Protein AF-A0A7J4Q3Z4-F1 (afdb_monomer)

Solvent-accessible surface area (backbone atoms only — not comparable to full-atom values): 6110 Å² total; per-residue (Å²): 133,54,74,72,62,73,64,57,64,64,85,83,51,63,31,55,46,67,60,40,50,52,50,55,50,52,52,53,51,53,52,52,52,50,51,52,52,48,54,51,47,27,75,73,62,77,40,53,76,60,44,51,52,51,50,49,55,50,49,53,54,49,52,53,52,51,50,50,51,54,46,12,27,43,36,33,58,70,56,84,51,70,66,62,46,50,54,36,70,69,40,77,64,55,30,56,47,55,47,66,68,48,82,45,74,77,75,117

Secondary structure (DSSP, 8-state):
--HHHHT---TT----HHHHHHHHHHHHHHHHHHHHHHHHHHHHHT-HHHHHHHHHHHHHHHHHHHHHHHHHHHHHTT---HHHHHHHHHSTTHHHHHHHTSPPTT--

Radius of gyration: 16.6 Å; Cα contacts (8 Å, |Δi|>4): 82; chains: 1; bounding box: 35×29×44 Å

pLDDT: mean 81.46, std 12.78, range [42.38, 93.88]

Foldseek 3Di:
DDPQVVPQDPLPQADWQVVLVVQVVVLVVVLVVVVVVLVVCCVVPVPVVVSVVVNVVVVVVSVVSNLSSLVNQVVQQVDDGPVVSVVLVPDPPRSVCSRNPDGGPPPD

Mean predicted aligned error: 7.18 Å

Sequence (108 aa):
MGIVEMMKFDDSVNLTRGPWWLWGIGIGIVNMVVTVILEIMKLAMDMDAVMDIVGLVFTVVFVWMALGVWVGRLRNRGYTEPVEFALRIILVPWGLVECGFLAGASEE

Structure (mmCIF, N/CA/C/O backbone):
data_AF-A0A7J4Q3Z4-F1
#
_entry.id   AF-A0A7J4Q3Z4-F1
#
loop_
_atom_site.group_PDB
_atom_site.id
_atom_site.type_symbol
_atom_site.label_atom_id
_atom_site.label_alt_id
_atom_site.label_comp_id
_atom_site.label_asym_id
_atom_site.label_entity_id
_atom_site.label_seq_id
_atom_site.pdbx_PDB_ins_code
_atom_site.Cartn_x
_atom_site.Cartn_y
_atom_site.Cartn_z
_atom_site.occupancy
_atom_site.B_iso_or_equiv
_atom_site.auth_seq_id
_atom_site.auth_comp_id
_atom_site.auth_asym_id
_atom_site.auth_atom_id
_atom_site.pdbx_PDB_model_num
ATOM 1 N N . MET A 1 1 ? 10.602 -18.450 14.373 1.00 42.91 1 MET A N 1
ATOM 2 C CA . MET A 1 1 ? 9.788 -17.330 13.871 1.00 42.91 1 MET A CA 1
ATOM 3 C C . MET A 1 1 ? 9.040 -17.791 12.644 1.00 42.91 1 MET A C 1
ATOM 5 O O . MET A 1 1 ? 9.675 -18.084 11.637 1.00 42.91 1 MET A O 1
ATOM 9 N N . GLY A 1 2 ? 7.725 -17.962 12.747 1.00 42.38 2 GLY A N 1
ATOM 10 C CA . GLY A 1 2 ? 6.912 -18.321 11.581 1.00 42.38 2 GLY A CA 1
ATOM 11 C C . GLY A 1 2 ? 6.808 -17.143 10.609 1.00 42.38 2 GLY A C 1
ATOM 12 O O . GLY A 1 2 ? 6.859 -15.994 11.042 1.00 42.38 2 GLY A O 1
ATOM 13 N N . ILE A 1 3 ? 6.582 -17.406 9.317 1.00 48.16 3 ILE A N 1
ATOM 14 C CA . ILE A 1 3 ? 6.211 -16.371 8.325 1.00 48.16 3 ILE A CA 1
ATOM 15 C C . ILE A 1 3 ? 5.071 -15.478 8.857 1.00 48.16 3 ILE A C 1
ATOM 17 O O . ILE A 1 3 ? 5.041 -14.277 8.622 1.00 48.16 3 ILE A O 1
ATOM 21 N N . VAL A 1 4 ? 4.182 -16.065 9.662 1.00 48.12 4 VAL A N 1
ATOM 22 C CA . VAL A 1 4 ? 3.049 -15.407 10.323 1.00 48.12 4 VAL A CA 1
ATOM 23 C C . VAL A 1 4 ? 3.481 -14.381 11.379 1.00 48.12 4 VAL A C 1
ATOM 25 O O . VAL A 1 4 ? 2.832 -13.352 11.515 1.00 48.12 4 VAL A O 1
ATOM 28 N N . GLU A 1 5 ? 4.581 -14.616 12.102 1.00 47.88 5 GLU A N 1
ATOM 29 C CA . GLU A 1 5 ? 5.129 -13.643 13.062 1.00 47.88 5 GLU A CA 1
ATOM 30 C C . GLU A 1 5 ? 5.862 -12.499 12.359 1.00 47.88 5 GLU A C 1
ATOM 32 O O . GLU A 1 5 ? 5.794 -11.370 12.826 1.00 47.88 5 GLU A O 1
ATOM 37 N N . MET A 1 6 ? 6.505 -12.763 11.216 1.00 46.16 6 MET A N 1
ATOM 38 C CA . MET A 1 6 ? 7.161 -11.723 10.408 1.00 46.16 6 MET A CA 1
ATOM 39 C C . MET A 1 6 ? 6.158 -10.815 9.678 1.00 46.16 6 MET A C 1
ATOM 41 O O . MET A 1 6 ? 6.493 -9.687 9.332 1.00 46.16 6 MET A O 1
ATOM 45 N N . MET A 1 7 ? 4.926 -11.291 9.460 1.00 48.12 7 MET A N 1
ATOM 46 C CA . MET A 1 7 ? 3.817 -10.507 8.897 1.00 48.12 7 MET A CA 1
ATOM 47 C C . MET A 1 7 ? 3.029 -9.716 9.945 1.00 48.12 7 MET A C 1
ATOM 49 O O . MET A 1 7 ? 2.088 -9.007 9.582 1.00 48.12 7 MET A O 1
ATOM 53 N N . LYS A 1 8 ? 3.382 -9.810 11.234 1.00 52.47 8 LYS A N 1
ATOM 54 C CA . LYS A 1 8 ? 2.872 -8.873 12.236 1.00 52.47 8 LYS A CA 1
ATOM 55 C C . LYS A 1 8 ? 3.552 -7.532 11.985 1.00 52.47 8 LYS A C 1
ATOM 57 O O . LYS A 1 8 ? 4.567 -7.207 12.591 1.00 52.47 8 LYS A O 1
ATOM 62 N N . PHE A 1 9 ? 3.023 -6.790 11.013 1.00 60.88 9 PHE A N 1
ATOM 63 C CA . PHE A 1 9 ? 3.291 -5.366 10.863 1.00 60.88 9 PHE A CA 1
ATOM 64 C C . PHE A 1 9 ? 3.211 -4.731 12.247 1.00 60.88 9 PHE A C 1
ATOM 66 O O . PHE A 1 9 ? 2.280 -5.060 12.984 1.00 60.88 9 PHE A O 1
ATOM 73 N N . ASP A 1 10 ? 4.180 -3.874 12.580 1.00 63.78 10 ASP A N 1
ATOM 74 C CA . ASP A 1 10 ? 4.320 -3.253 13.900 1.00 63.78 10 ASP A CA 1
ATOM 75 C C . ASP A 1 10 ? 2.946 -2.935 14.507 1.00 63.78 10 ASP A C 1
ATOM 77 O O . ASP A 1 10 ? 2.115 -2.272 13.878 1.00 63.78 10 ASP A O 1
ATOM 81 N N . ASP A 1 11 ? 2.680 -3.482 15.696 1.00 66.19 11 ASP A N 1
ATOM 82 C CA . ASP A 1 11 ? 1.398 -3.375 16.394 1.00 66.19 11 ASP A CA 1
ATOM 83 C C . ASP A 1 11 ? 1.020 -1.922 16.720 1.00 66.19 11 ASP A C 1
ATOM 85 O O . ASP A 1 11 ? -0.153 -1.627 16.955 1.00 66.19 11 ASP A O 1
ATOM 89 N N . SER A 1 12 ? 1.985 -1.000 16.633 1.00 66.88 12 SER A N 1
ATOM 90 C CA . SER A 1 12 ? 1.771 0.445 16.741 1.00 66.88 12 SER A CA 1
ATOM 91 C C . SER A 1 12 ? 1.014 1.062 15.552 1.00 66.88 12 SER A C 1
ATOM 93 O O . SER A 1 12 ? 0.430 2.141 15.684 1.00 66.88 12 SER A O 1
ATOM 95 N N . VAL A 1 13 ? 0.990 0.401 14.388 1.00 70.38 13 VAL A N 1
ATOM 96 C CA . VAL A 1 13 ? 0.396 0.961 13.167 1.00 70.38 13 VAL A CA 1
ATOM 97 C C . VAL A 1 13 ? -1.125 0.870 13.241 1.00 70.38 13 VAL A C 1
ATOM 99 O O . VAL A 1 13 ? -1.710 -0.210 13.119 1.00 70.38 13 VAL A O 1
ATOM 102 N N . ASN A 1 14 ? -1.760 2.026 13.420 1.00 81.31 14 ASN A N 1
ATOM 103 C CA . ASN A 1 14 ? -3.202 2.188 13.541 1.00 81.31 14 ASN A CA 1
ATOM 104 C C . ASN A 1 14 ? -3.628 3.474 12.804 1.00 81.31 14 ASN A C 1
ATOM 106 O O . ASN A 1 14 ? -3.192 4.569 13.157 1.00 81.31 14 ASN A O 1
ATOM 110 N N . LEU A 1 15 ? -4.437 3.343 11.747 1.00 85.56 15 LEU A N 1
ATOM 111 C CA . LEU A 1 15 ? -4.830 4.458 10.878 1.00 85.56 15 LEU A CA 1
ATOM 112 C C . LEU A 1 15 ? -6.340 4.708 10.936 1.00 85.56 15 LEU A C 1
ATOM 114 O O . LEU A 1 15 ? -7.138 3.810 10.667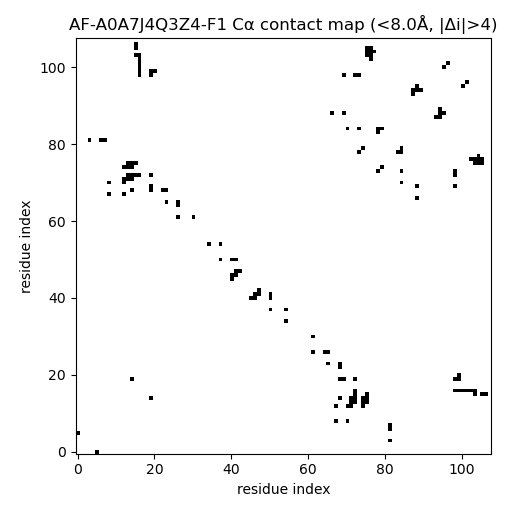 1.00 85.56 15 LEU A O 1
ATOM 118 N N . THR A 1 16 ? -6.732 5.952 11.210 1.00 87.88 16 THR A N 1
ATOM 119 C CA . THR A 1 16 ? -8.114 6.423 11.027 1.00 87.88 16 THR A CA 1
ATOM 120 C C . THR A 1 16 ? -8.419 6.641 9.541 1.00 87.88 16 THR A C 1
ATOM 122 O O . THR A 1 16 ? -7.525 6.584 8.685 1.00 87.88 16 THR A O 1
ATOM 125 N N . ARG A 1 17 ? -9.689 6.884 9.194 1.00 88.75 17 ARG A N 1
ATOM 126 C CA . ARG A 1 17 ? -10.132 6.953 7.790 1.00 88.75 17 ARG A CA 1
ATOM 127 C C . ARG A 1 17 ? -9.429 8.053 6.984 1.00 88.75 17 ARG A C 1
ATOM 129 O O . ARG A 1 17 ? -9.039 7.823 5.843 1.00 88.75 17 ARG A O 1
ATOM 136 N N . GLY A 1 18 ? -9.260 9.242 7.565 1.00 87.38 18 GLY A N 1
ATOM 137 C CA . GLY A 1 18 ? -8.621 10.385 6.894 1.00 87.38 18 GLY A CA 1
ATOM 138 C C . GLY A 1 18 ? -7.160 10.113 6.502 1.00 87.38 18 GLY A C 1
ATOM 139 O O . GLY A 1 18 ? -6.831 10.173 5.316 1.00 87.38 18 GLY A O 1
ATOM 140 N N . PRO A 1 19 ? -6.287 9.753 7.461 1.00 89.12 19 PRO A N 1
ATOM 141 C CA . PRO A 1 19 ? -4.919 9.321 7.191 1.00 89.12 19 PRO A CA 1
ATOM 142 C C . PRO A 1 19 ? -4.828 8.149 6.213 1.00 89.12 19 PRO A C 1
ATOM 144 O O . PRO A 1 19 ? -3.938 8.154 5.370 1.00 89.12 19 PRO A O 1
ATOM 147 N N . TRP A 1 20 ? -5.746 7.176 6.271 1.00 90.50 20 TRP A N 1
ATOM 148 C CA . TRP A 1 20 ? -5.760 6.066 5.314 1.00 90.50 20 TRP A CA 1
ATOM 149 C C . TRP A 1 20 ? -5.943 6.546 3.866 1.00 90.50 20 TRP A C 1
ATOM 151 O O . TRP A 1 20 ? -5.182 6.135 2.991 1.00 90.50 20 TRP A O 1
ATOM 161 N N . TRP A 1 21 ? -6.880 7.470 3.616 1.00 91.19 21 TRP A N 1
ATOM 162 C CA . TRP A 1 21 ? -7.050 8.081 2.291 1.00 91.19 21 TRP A CA 1
ATOM 163 C C . TRP A 1 21 ? -5.845 8.918 1.871 1.00 91.19 21 TRP A C 1
ATOM 165 O O . TRP A 1 21 ? -5.414 8.815 0.725 1.00 91.19 21 TRP A O 1
ATOM 175 N N . LEU A 1 22 ? -5.282 9.721 2.780 1.00 91.19 22 LEU A N 1
ATOM 176 C CA . LEU A 1 22 ? -4.095 10.531 2.487 1.00 91.19 22 LEU A CA 1
ATOM 177 C C . LEU A 1 22 ? -2.909 9.655 2.078 1.00 91.19 22 LEU A C 1
ATOM 179 O O . LEU A 1 22 ? -2.270 9.927 1.062 1.00 91.19 22 LEU A O 1
ATOM 183 N N . TRP A 1 23 ? -2.655 8.578 2.823 1.00 90.12 23 TRP A N 1
ATOM 184 C CA . TRP A 1 23 ? -1.621 7.610 2.479 1.00 90.12 23 TRP A CA 1
ATOM 185 C C . TRP A 1 23 ? -1.935 6.896 1.169 1.00 90.12 23 TRP A C 1
ATOM 187 O O . TRP A 1 23 ? -1.075 6.865 0.298 1.00 90.12 23 TRP A O 1
ATOM 197 N N . GLY A 1 24 ? -3.153 6.379 0.984 1.00 89.25 24 GLY A N 1
ATOM 198 C CA . GLY A 1 24 ? -3.547 5.673 -0.238 1.00 89.25 24 GLY A CA 1
ATOM 199 C C . GLY A 1 24 ? -3.411 6.528 -1.503 1.00 89.25 24 GLY A C 1
ATOM 200 O O . GLY A 1 24 ? -2.847 6.073 -2.499 1.00 89.25 24 GLY A O 1
ATOM 201 N N . ILE A 1 25 ? -3.860 7.786 -1.450 1.00 91.94 25 ILE A N 1
ATOM 202 C CA . ILE A 1 25 ? -3.735 8.741 -2.561 1.00 91.94 25 ILE A CA 1
ATOM 203 C C . ILE A 1 25 ? -2.270 9.127 -2.775 1.00 91.94 25 ILE A C 1
ATOM 205 O O . ILE A 1 25 ? -1.798 9.098 -3.910 1.00 91.94 25 ILE A O 1
ATOM 209 N N . GLY A 1 26 ? -1.539 9.462 -1.707 1.00 92.00 26 GLY A N 1
ATOM 210 C CA . GLY A 1 26 ? -0.131 9.855 -1.797 1.00 92.00 26 GLY A CA 1
ATOM 211 C C . GLY A 1 26 ? 0.734 8.755 -2.409 1.00 92.00 26 GLY A C 1
ATOM 212 O O . GLY A 1 26 ? 1.497 9.007 -3.339 1.00 92.00 26 GLY A O 1
ATOM 213 N N . ILE A 1 27 ? 0.536 7.519 -1.953 1.00 90.94 27 ILE A N 1
ATOM 214 C CA . ILE A 1 27 ? 1.133 6.308 -2.514 1.00 90.94 27 ILE A CA 1
ATOM 215 C C . ILE A 1 27 ? 0.769 6.216 -4.010 1.00 90.94 27 ILE A C 1
ATOM 217 O O . ILE A 1 27 ? 1.666 6.214 -4.855 1.00 90.94 27 ILE A O 1
ATOM 221 N N . GLY A 1 28 ? -0.516 6.274 -4.377 1.00 90.38 28 GLY A N 1
ATOM 222 C CA . GLY A 1 28 ? -0.953 6.235 -5.781 1.00 90.38 28 GLY A CA 1
ATOM 223 C C . GLY A 1 28 ? -0.285 7.278 -6.692 1.00 90.38 28 GLY A C 1
ATOM 224 O O . GLY A 1 28 ? 0.157 6.939 -7.792 1.00 90.38 28 GLY A O 1
ATOM 225 N N . ILE A 1 29 ? -0.149 8.522 -6.222 1.00 93.50 29 ILE A N 1
ATOM 226 C CA . ILE A 1 29 ? 0.527 9.604 -6.958 1.00 93.50 29 ILE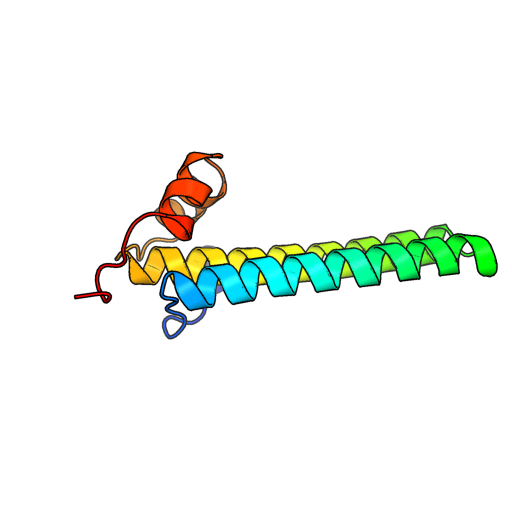 A CA 1
ATOM 227 C C . ILE A 1 29 ? 2.009 9.282 -7.157 1.00 93.50 29 ILE A C 1
ATOM 229 O O . ILE A 1 29 ? 2.511 9.384 -8.276 1.00 93.50 29 ILE A O 1
ATOM 233 N N . VAL A 1 30 ? 2.709 8.866 -6.098 1.00 91.94 30 VAL A N 1
ATOM 234 C CA . VAL A 1 30 ? 4.137 8.522 -6.177 1.00 91.94 30 VAL A CA 1
ATOM 235 C C . VAL A 1 30 ? 4.371 7.405 -7.195 1.00 91.94 30 VAL A C 1
ATOM 237 O O . VAL A 1 30 ? 5.281 7.511 -8.015 1.00 91.94 30 VAL A O 1
ATOM 240 N N . ASN A 1 31 ? 3.524 6.374 -7.211 1.00 91.88 31 ASN A N 1
ATOM 241 C CA . ASN A 1 31 ? 3.651 5.289 -8.185 1.00 91.88 31 ASN A CA 1
ATOM 242 C C . ASN A 1 31 ? 3.406 5.737 -9.620 1.00 91.88 31 ASN A C 1
ATOM 244 O O . ASN A 1 31 ? 4.142 5.328 -10.516 1.00 91.88 31 ASN A O 1
ATOM 248 N N . MET A 1 32 ? 2.418 6.603 -9.843 1.00 93.19 32 MET A N 1
ATOM 249 C CA . MET A 1 32 ? 2.178 7.174 -11.165 1.00 93.19 32 MET A CA 1
ATOM 250 C C . MET A 1 32 ? 3.401 7.961 -11.653 1.00 93.19 32 MET A C 1
ATOM 252 O O . MET A 1 32 ? 3.863 7.736 -12.769 1.00 93.19 32 MET A O 1
ATOM 256 N N . VAL A 1 33 ? 3.966 8.827 -10.806 1.00 93.88 33 VAL A N 1
ATOM 257 C CA . VAL A 1 33 ? 5.151 9.631 -11.147 1.00 93.88 33 VAL A CA 1
ATOM 258 C C . VAL A 1 33 ? 6.354 8.741 -11.456 1.00 93.88 33 VAL A C 1
ATOM 260 O O . VAL A 1 33 ? 7.006 8.934 -12.480 1.00 93.88 33 VAL A O 1
ATOM 263 N N . VAL A 1 34 ? 6.635 7.744 -10.615 1.00 91.62 34 VAL A N 1
ATOM 264 C CA . VAL A 1 34 ? 7.775 6.843 -10.834 1.00 91.62 34 VAL A CA 1
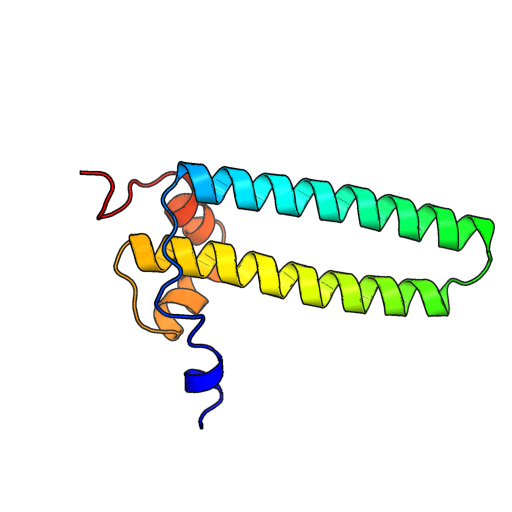ATOM 265 C C . VAL A 1 34 ? 7.589 5.997 -12.089 1.00 91.62 34 VAL A C 1
ATOM 267 O O . VAL A 1 34 ? 8.530 5.871 -12.867 1.00 91.62 34 VAL A O 1
ATOM 270 N N . THR A 1 35 ? 6.382 5.489 -12.342 1.00 91.44 35 THR A N 1
ATOM 271 C CA . THR A 1 35 ? 6.086 4.730 -13.569 1.00 91.44 35 THR A CA 1
ATOM 272 C C . THR A 1 35 ? 6.357 5.578 -14.811 1.00 91.44 35 THR A C 1
ATOM 274 O O . THR A 1 35 ? 7.032 5.123 -15.729 1.00 91.44 35 THR A O 1
ATOM 277 N N . VAL A 1 36 ? 5.910 6.839 -14.820 1.00 93.44 36 VAL A N 1
ATOM 278 C CA . VAL A 1 36 ? 6.167 7.764 -15.936 1.00 93.44 36 VAL A CA 1
ATOM 279 C C . VAL A 1 36 ? 7.665 8.005 -16.131 1.00 93.44 36 VAL A C 1
ATOM 281 O O . VAL A 1 36 ? 8.141 7.985 -17.264 1.00 93.44 36 VAL A O 1
ATOM 284 N N . ILE A 1 37 ? 8.423 8.202 -15.048 1.00 91.56 37 ILE A N 1
ATOM 285 C CA . ILE A 1 37 ? 9.880 8.390 -15.126 1.00 91.56 37 ILE A CA 1
ATOM 286 C C . ILE A 1 37 ? 10.554 7.155 -15.732 1.00 91.56 37 ILE A C 1
ATOM 288 O O . ILE A 1 37 ? 11.392 7.301 -16.620 1.00 91.56 37 ILE A O 1
ATOM 292 N N . LEU A 1 38 ? 10.178 5.953 -15.293 1.00 91.12 38 LEU A N 1
ATOM 293 C CA . LEU A 1 38 ? 10.758 4.712 -15.808 1.00 91.12 38 LEU A CA 1
ATOM 294 C C . LEU A 1 38 ? 10.483 4.534 -17.304 1.00 91.12 38 LEU A C 1
ATOM 296 O O . LEU A 1 38 ? 11.406 4.209 -18.047 1.00 91.12 38 LEU A O 1
ATOM 300 N N . GLU A 1 39 ? 9.263 4.816 -17.761 1.00 89.88 39 GLU A N 1
ATOM 301 C CA . GLU A 1 39 ? 8.904 4.749 -19.185 1.00 89.88 39 GLU A CA 1
ATOM 302 C C . GLU A 1 39 ? 9.680 5.772 -20.033 1.00 89.88 39 GLU A C 1
ATOM 304 O O . GLU A 1 39 ? 10.184 5.440 -21.107 1.00 89.88 39 GLU A O 1
ATOM 309 N N . ILE A 1 40 ? 9.869 7.000 -19.534 1.00 90.56 40 ILE A N 1
ATOM 310 C CA . ILE A 1 40 ? 10.704 8.007 -20.213 1.00 90.56 40 ILE A CA 1
ATOM 311 C C . ILE A 1 40 ? 12.155 7.524 -20.318 1.00 90.56 40 ILE A C 1
ATOM 313 O O . ILE A 1 40 ? 12.784 7.676 -21.365 1.00 90.56 40 ILE A O 1
ATOM 317 N N . MET A 1 41 ? 12.700 6.947 -19.247 1.00 88.31 41 MET A N 1
ATOM 318 C CA . MET A 1 41 ? 14.088 6.493 -19.242 1.00 88.31 41 MET A CA 1
ATOM 319 C C . MET A 1 4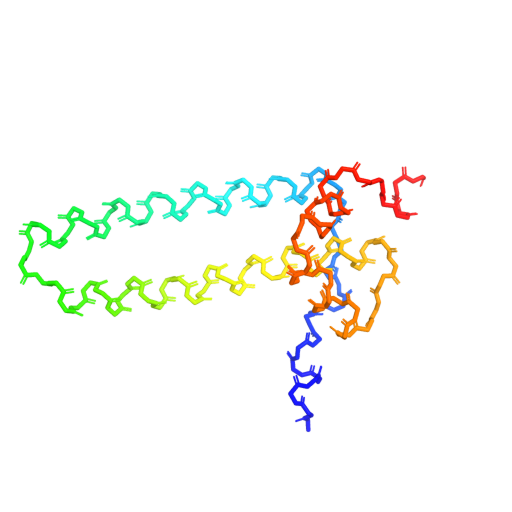1 ? 14.315 5.266 -20.131 1.00 88.31 41 MET A C 1
ATOM 321 O O . MET A 1 41 ? 15.367 5.189 -20.763 1.00 88.31 41 MET A O 1
ATOM 325 N N . LYS A 1 42 ? 13.343 4.348 -20.229 1.00 89.06 42 LYS A N 1
ATOM 326 C CA . LYS A 1 42 ? 13.365 3.243 -21.204 1.00 89.06 42 LYS A CA 1
ATOM 327 C C . LYS A 1 42 ? 13.548 3.772 -22.625 1.00 89.06 42 LYS A C 1
ATOM 329 O O . LYS A 1 42 ? 14.524 3.435 -23.290 1.00 89.06 42 LYS A O 1
ATOM 334 N N . LEU A 1 43 ? 12.679 4.704 -23.023 1.00 87.25 43 LEU A N 1
ATOM 335 C CA . LEU A 1 43 ? 12.702 5.341 -24.343 1.00 87.25 43 LEU A CA 1
ATOM 336 C C . LEU A 1 43 ? 13.988 6.133 -24.614 1.00 87.25 43 LEU A C 1
ATOM 338 O O . LEU A 1 43 ? 14.475 6.147 -25.741 1.00 87.25 43 LEU A O 1
ATOM 342 N N . ALA A 1 44 ? 14.522 6.827 -23.607 1.00 88.62 44 ALA A N 1
ATOM 343 C CA . ALA A 1 44 ? 15.672 7.713 -23.782 1.00 88.62 44 ALA A CA 1
ATOM 344 C C . ALA A 1 44 ? 17.025 6.984 -23.787 1.00 88.62 44 ALA A C 1
ATOM 346 O O . ALA A 1 44 ? 17.987 7.507 -24.350 1.00 88.62 44 ALA A O 1
ATOM 347 N N . MET A 1 45 ? 17.123 5.829 -23.122 1.00 85.25 45 MET A N 1
ATOM 348 C CA . MET A 1 45 ? 18.404 5.166 -22.849 1.00 85.25 45 MET A CA 1
ATOM 349 C C . MET A 1 45 ? 18.549 3.778 -23.484 1.00 85.25 45 MET A C 1
ATOM 351 O O . MET A 1 45 ? 19.630 3.210 -23.367 1.00 85.25 45 MET A O 1
ATOM 355 N N . ASP A 1 46 ? 17.515 3.239 -24.143 1.00 84.44 46 ASP A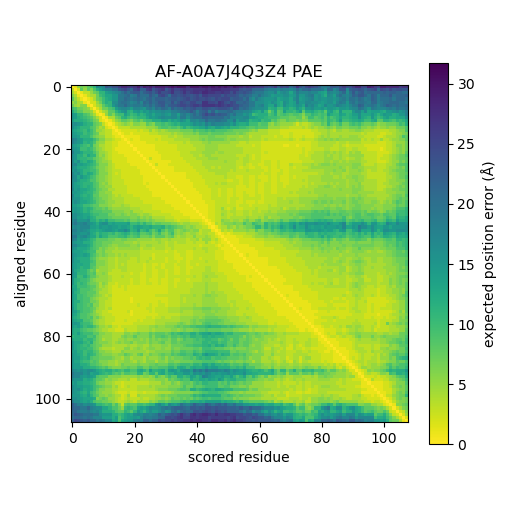 N 1
ATOM 356 C CA . ASP A 1 46 ? 17.528 1.894 -24.760 1.00 84.44 46 ASP A CA 1
ATOM 357 C C . ASP A 1 46 ? 17.924 0.787 -23.752 1.00 84.44 46 ASP A C 1
ATOM 359 O O . ASP A 1 46 ? 18.643 -0.167 -24.044 1.00 84.44 46 ASP A O 1
ATOM 363 N N . MET A 1 47 ? 17.496 0.961 -22.494 1.00 82.38 47 MET A N 1
ATOM 364 C CA . MET A 1 47 ? 17.828 0.101 -21.348 1.00 82.38 47 MET A CA 1
ATOM 365 C C . MET A 1 47 ? 16.596 -0.651 -20.821 1.00 82.38 47 MET A C 1
ATOM 367 O O . MET A 1 47 ? 16.385 -0.737 -19.607 1.00 82.38 47 MET A O 1
ATOM 371 N N . ASP A 1 48 ? 15.787 -1.209 -21.723 1.00 84.75 48 ASP A N 1
ATOM 372 C CA . ASP A 1 48 ? 14.498 -1.838 -21.397 1.00 84.75 48 ASP A CA 1
ATOM 373 C C . ASP A 1 48 ? 14.606 -2.890 -20.285 1.00 84.75 48 ASP A C 1
ATOM 375 O O . ASP A 1 48 ? 13.946 -2.783 -19.251 1.00 84.75 48 ASP A O 1
ATOM 379 N N . ALA A 1 49 ? 15.525 -3.849 -20.432 1.00 83.56 49 ALA A N 1
ATOM 380 C CA . ALA A 1 49 ? 15.674 -4.950 -19.480 1.00 83.56 49 ALA A CA 1
ATOM 381 C C . ALA A 1 49 ? 16.071 -4.490 -18.064 1.00 83.56 49 ALA A C 1
ATOM 383 O O . ALA A 1 49 ? 15.646 -5.082 -17.072 1.00 83.56 49 ALA A O 1
ATOM 384 N N . VAL A 1 50 ? 16.884 -3.433 -17.945 1.00 86.25 50 VAL A N 1
ATOM 385 C CA . VAL A 1 50 ? 17.286 -2.893 -16.635 1.00 86.25 50 VAL A CA 1
ATOM 386 C C . VAL A 1 50 ? 16.118 -2.152 -15.995 1.00 86.25 50 VAL A C 1
ATOM 388 O O . VAL A 1 50 ? 15.853 -2.334 -14.806 1.00 86.25 50 VAL A O 1
ATOM 391 N N . MET A 1 51 ? 15.389 -1.355 -16.777 1.00 87.94 51 MET A N 1
ATOM 392 C CA . MET A 1 51 ? 14.253 -0.594 -16.265 1.00 87.94 51 MET A CA 1
ATOM 393 C C . MET A 1 51 ? 13.061 -1.464 -15.890 1.00 87.94 51 MET A C 1
ATOM 395 O O . MET A 1 51 ? 12.345 -1.117 -14.951 1.00 87.94 51 MET A O 1
ATOM 399 N N . ASP A 1 52 ? 12.883 -2.616 -16.532 1.00 87.88 52 ASP A N 1
ATOM 400 C CA . ASP A 1 52 ? 11.893 -3.607 -16.108 1.00 87.88 52 ASP A CA 1
ATOM 401 C C . ASP A 1 52 ? 12.213 -4.180 -14.722 1.00 87.88 52 ASP A C 1
ATOM 403 O O . ASP A 1 52 ? 11.326 -4.288 -13.873 1.00 87.88 52 ASP A O 1
ATOM 407 N N . ILE A 1 53 ? 13.487 -4.478 -14.442 1.00 89.19 53 ILE A N 1
ATOM 408 C CA . ILE A 1 53 ? 13.915 -4.948 -13.115 1.00 89.19 53 ILE A CA 1
ATOM 409 C C . ILE A 1 53 ? 13.715 -3.848 -12.067 1.00 89.19 53 ILE A C 1
ATOM 411 O O . ILE A 1 53 ? 13.191 -4.117 -10.984 1.00 89.19 53 ILE A O 1
ATOM 415 N N . VAL A 1 54 ? 14.095 -2.605 -12.378 1.00 89.38 54 VAL A N 1
ATOM 416 C CA . VAL A 1 54 ? 13.887 -1.462 -11.473 1.00 89.38 54 VAL A CA 1
ATOM 417 C C . VAL A 1 54 ? 12.396 -1.252 -11.200 1.00 89.38 54 VAL A C 1
ATOM 419 O O . VAL A 1 54 ? 12.001 -1.097 -10.043 1.00 89.38 54 VAL A O 1
ATOM 422 N N . GLY A 1 55 ? 11.561 -1.317 -12.239 1.00 91.12 55 GLY A N 1
ATOM 423 C CA . GLY A 1 55 ? 10.108 -1.228 -12.118 1.00 91.12 55 GLY A CA 1
ATOM 424 C C . GLY A 1 55 ? 9.520 -2.347 -11.262 1.00 91.12 55 GLY A C 1
ATOM 425 O O . GLY A 1 55 ? 8.668 -2.082 -10.412 1.00 91.12 55 GLY A O 1
ATOM 426 N N . LEU A 1 56 ? 10.014 -3.579 -11.405 1.00 90.56 56 LEU A N 1
ATOM 427 C CA . LEU A 1 56 ? 9.595 -4.707 -10.573 1.00 90.56 56 LEU A CA 1
ATOM 428 C C . LEU A 1 56 ? 9.940 -4.479 -9.097 1.00 90.56 56 LEU A C 1
ATOM 430 O O . LEU A 1 56 ? 9.072 -4.633 -8.238 1.00 90.56 56 LEU A O 1
ATOM 434 N N . VAL A 1 57 ? 11.179 -4.082 -8.791 1.00 90.50 57 VAL A N 1
ATOM 435 C CA . VAL A 1 57 ? 11.607 -3.791 -7.411 1.00 90.50 57 VAL A CA 1
ATOM 436 C C . VAL A 1 57 ? 10.749 -2.680 -6.811 1.00 90.50 57 VAL A C 1
ATOM 438 O O . VAL A 1 57 ? 10.258 -2.813 -5.689 1.00 90.50 57 VAL A O 1
ATOM 441 N N . PHE A 1 58 ? 10.512 -1.614 -7.575 1.00 90.19 58 PHE A N 1
ATOM 442 C CA . PHE A 1 58 ? 9.667 -0.513 -7.135 1.00 90.19 58 PHE A CA 1
ATOM 443 C C . PHE A 1 58 ? 8.224 -0.967 -6.874 1.00 90.19 58 PHE A C 1
ATOM 445 O O . PHE A 1 58 ? 7.647 -0.630 -5.840 1.00 90.19 58 PHE A O 1
ATOM 452 N N . THR A 1 59 ? 7.671 -1.806 -7.752 1.00 89.06 59 THR A N 1
ATOM 453 C CA . THR A 1 59 ? 6.329 -2.388 -7.595 1.00 89.06 59 THR A CA 1
ATOM 454 C C . THR A 1 59 ? 6.227 -3.227 -6.322 1.00 89.06 59 THR A C 1
ATOM 456 O O . THR A 1 59 ? 5.249 -3.113 -5.586 1.00 89.06 59 THR A 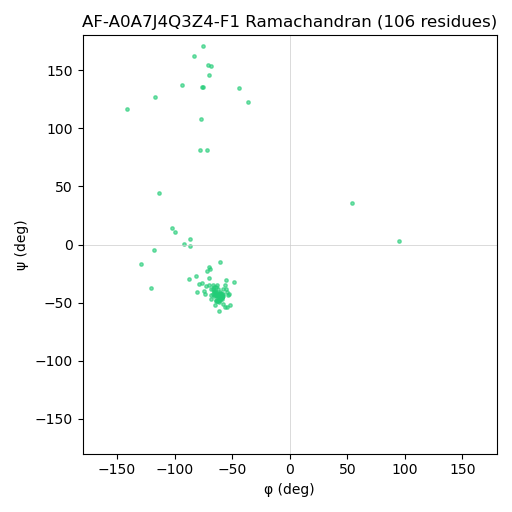O 1
ATOM 459 N N . VAL A 1 60 ? 7.241 -4.038 -6.008 1.00 90.12 60 VAL A N 1
ATOM 460 C CA . VAL A 1 60 ? 7.261 -4.847 -4.777 1.00 90.12 60 VAL A CA 1
ATOM 461 C C . VAL A 1 60 ? 7.244 -3.957 -3.533 1.00 90.12 60 VAL A C 1
ATOM 463 O O . VAL A 1 60 ? 6.442 -4.185 -2.626 1.00 90.12 60 VAL A O 1
ATOM 466 N N . VAL A 1 61 ? 8.076 -2.911 -3.503 1.00 88.12 61 VAL A N 1
ATOM 467 C CA . VAL A 1 61 ? 8.098 -1.938 -2.396 1.00 88.12 61 VAL A CA 1
ATOM 468 C C . VAL A 1 61 ? 6.743 -1.243 -2.261 1.00 88.12 61 VAL A C 1
ATOM 470 O O . VAL A 1 61 ? 6.223 -1.095 -1.155 1.00 88.12 61 VAL A O 1
ATOM 473 N N . PHE A 1 62 ? 6.137 -0.870 -3.385 1.00 88.06 62 PHE A N 1
ATOM 474 C CA . PHE A 1 62 ? 4.832 -0.229 -3.426 1.00 88.06 62 PHE A CA 1
ATOM 475 C C . PHE A 1 62 ? 3.718 -1.099 -2.844 1.00 88.06 62 PHE A C 1
ATOM 477 O O . PHE A 1 62 ? 2.964 -0.647 -1.979 1.00 88.06 62 PHE A O 1
ATOM 484 N N . VAL A 1 63 ? 3.641 -2.358 -3.281 1.00 87.44 63 VAL A N 1
ATOM 485 C CA . VAL A 1 63 ? 2.681 -3.335 -2.753 1.00 87.44 63 VAL A CA 1
ATOM 486 C C . VAL A 1 63 ? 2.874 -3.494 -1.248 1.00 87.44 63 VAL A C 1
ATOM 488 O O . VAL A 1 63 ? 1.894 -3.489 -0.507 1.00 87.44 63 VAL A O 1
ATOM 491 N N . TRP A 1 64 ? 4.120 -3.557 -0.776 1.00 86.62 64 TRP A N 1
ATOM 492 C CA . TRP A 1 64 ? 4.405 -3.692 0.650 1.00 86.62 64 TRP A CA 1
ATOM 493 C C . TRP A 1 64 ? 3.928 -2.488 1.474 1.00 86.62 64 TRP A C 1
ATOM 495 O O . TRP A 1 64 ? 3.301 -2.660 2.521 1.00 86.62 64 TRP A O 1
ATOM 505 N N . MET A 1 65 ? 4.153 -1.266 0.979 1.00 86.00 65 MET A N 1
ATOM 506 C CA . MET A 1 65 ? 3.646 -0.044 1.616 1.00 86.00 65 MET A CA 1
ATOM 507 C C . MET A 1 65 ? 2.118 0.001 1.630 1.00 86.00 65 MET A C 1
ATOM 509 O O . MET A 1 65 ? 1.523 0.3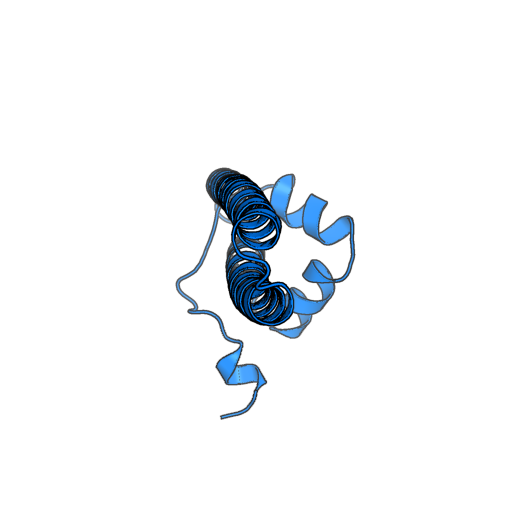20 2.661 1.00 86.00 65 MET A O 1
ATOM 513 N N . ALA A 1 66 ? 1.478 -0.352 0.511 1.00 87.06 66 ALA A N 1
ATOM 514 C CA . ALA A 1 66 ? 0.026 -0.420 0.430 1.00 87.06 66 ALA A CA 1
ATOM 515 C C . ALA A 1 66 ? -0.516 -1.398 1.483 1.00 87.06 66 ALA A C 1
ATOM 517 O O . ALA A 1 66 ? -1.346 -1.004 2.299 1.00 87.06 66 ALA A O 1
ATOM 518 N N . LEU A 1 67 ? 0.008 -2.625 1.553 1.00 87.25 67 LEU A N 1
ATOM 519 C CA . LEU A 1 67 ? -0.399 -3.604 2.567 1.00 87.25 67 LEU A CA 1
ATOM 520 C C . LEU A 1 67 ? -0.308 -3.039 3.992 1.00 87.25 67 LEU A C 1
ATOM 522 O O . LEU A 1 67 ? -1.252 -3.206 4.759 1.00 87.25 67 LEU A O 1
ATOM 526 N N . GLY A 1 68 ? 0.756 -2.302 4.323 1.00 85.94 68 GLY A N 1
ATOM 527 C CA . GLY A 1 68 ? 0.888 -1.640 5.626 1.00 85.94 68 GLY A CA 1
ATOM 528 C C . GLY A 1 68 ? -0.231 -0.630 5.921 1.00 85.94 68 GLY A C 1
ATOM 529 O O . GLY A 1 68 ? -0.792 -0.628 7.017 1.00 85.94 68 GLY A O 1
ATOM 530 N N . VAL A 1 69 ? -0.617 0.185 4.935 1.00 88.62 69 VAL A N 1
ATOM 531 C CA . VAL A 1 69 ? -1.724 1.155 5.059 1.00 88.62 69 VAL A CA 1
ATOM 532 C C . VAL A 1 69 ? -3.060 0.444 5.270 1.00 88.62 69 VAL A C 1
ATOM 534 O O . VAL A 1 69 ? -3.853 0.822 6.136 1.00 88.62 69 VAL A O 1
ATOM 537 N N . TRP A 1 70 ? -3.295 -0.627 4.519 1.00 87.94 70 TRP A N 1
ATOM 538 C CA . TRP A 1 70 ? -4.482 -1.465 4.649 1.00 87.94 70 TRP A CA 1
ATOM 539 C C . TRP A 1 70 ? -4.567 -2.157 6.014 1.00 87.94 70 TRP A C 1
ATOM 541 O O . TRP A 1 70 ? -5.590 -2.047 6.691 1.00 87.94 70 TRP A O 1
ATOM 551 N N . VAL A 1 71 ? -3.485 -2.794 6.462 1.00 87.75 71 VAL A N 1
ATOM 552 C CA . VAL A 1 71 ? -3.406 -3.440 7.782 1.00 87.75 71 VAL A CA 1
ATOM 553 C C . VAL A 1 71 ? -3.615 -2.421 8.902 1.00 87.75 71 VAL A C 1
ATOM 555 O O . VAL A 1 71 ? -4.418 -2.669 9.800 1.00 87.75 71 VAL A O 1
ATOM 558 N N . GLY A 1 72 ? -2.984 -1.245 8.823 1.00 86.75 72 GLY A N 1
ATOM 559 C CA . GLY A 1 72 ? -3.145 -0.188 9.824 1.00 86.75 72 GLY A CA 1
ATOM 560 C C . GLY A 1 72 ? -4.594 0.263 10.003 1.00 86.75 72 GLY A C 1
ATOM 561 O O . GLY A 1 72 ? -5.048 0.500 11.125 1.00 86.75 72 GLY A O 1
ATOM 562 N N . ARG A 1 73 ? -5.354 0.339 8.907 1.00 88.06 73 ARG A N 1
ATOM 563 C CA . ARG A 1 73 ? -6.780 0.684 8.954 1.00 88.06 73 ARG A CA 1
ATOM 564 C C . ARG A 1 73 ? -7.642 -0.457 9.472 1.00 88.06 73 ARG A C 1
ATOM 566 O O . ARG A 1 73 ? -8.555 -0.211 10.256 1.00 88.06 73 ARG A O 1
ATOM 573 N N . LEU A 1 74 ? -7.355 -1.694 9.079 1.00 88.25 74 LEU A N 1
ATOM 574 C CA . LEU A 1 74 ? -8.064 -2.864 9.596 1.00 88.25 74 LEU A CA 1
ATOM 575 C C . LEU A 1 74 ? -7.835 -3.043 11.103 1.00 88.25 74 LEU A C 1
ATOM 577 O O . LEU A 1 74 ? -8.784 -3.343 11.827 1.00 88.25 74 LEU A O 1
ATOM 581 N N . ARG A 1 75 ? -6.627 -2.752 11.599 1.00 86.50 75 ARG A N 1
ATOM 582 C CA . ARG A 1 75 ? -6.331 -2.757 13.036 1.00 86.50 75 ARG A CA 1
ATOM 583 C C . ARG A 1 75 ? -7.098 -1.675 13.794 1.00 86.50 75 ARG A C 1
ATOM 585 O O . ARG A 1 75 ? -7.649 -1.962 14.851 1.00 86.50 75 ARG A O 1
ATOM 592 N N . ASN A 1 76 ? -7.233 -0.469 13.231 1.00 86.94 76 ASN A N 1
ATOM 593 C CA . ASN A 1 76 ? -8.110 0.572 13.794 1.00 86.94 76 ASN A CA 1
ATOM 594 C C . ASN A 1 76 ? -9.561 0.088 13.976 1.00 86.94 76 ASN A C 1
ATOM 596 O O . ASN A 1 76 ? -10.269 0.524 14.880 1.00 86.94 76 ASN A O 1
ATOM 600 N N . ARG A 1 77 ? -10.008 -0.833 13.116 1.00 84.75 77 ARG A N 1
ATOM 601 C CA . ARG A 1 77 ? -11.347 -1.434 13.168 1.00 84.75 77 ARG A CA 1
ATOM 602 C C . ARG A 1 77 ? -11.441 -2.657 14.088 1.00 84.75 77 ARG A C 1
ATOM 604 O O . ARG A 1 77 ? -12.502 -3.267 14.154 1.00 84.75 77 ARG A O 1
ATOM 611 N N . GLY A 1 78 ? -10.369 -2.991 14.806 1.00 85.38 78 GLY A N 1
ATOM 612 C CA . GLY A 1 78 ? -10.344 -4.051 15.813 1.00 85.38 78 GLY A CA 1
ATOM 613 C C . GLY A 1 78 ? -9.863 -5.414 15.314 1.00 85.38 78 GLY A C 1
ATOM 614 O O . GLY A 1 78 ? -9.851 -6.358 16.099 1.00 85.38 78 GLY A O 1
ATOM 615 N N . TYR A 1 79 ? -9.441 -5.540 14.051 1.00 85.38 79 TYR A N 1
ATOM 616 C CA . TYR A 1 79 ? -8.858 -6.791 13.557 1.00 85.38 79 TYR A CA 1
ATOM 617 C C . TYR A 1 79 ? -7.433 -6.964 14.067 1.00 85.38 79 TYR A C 1
ATOM 619 O O . TYR A 1 79 ? -6.634 -6.025 14.043 1.00 85.38 79 TYR A O 1
ATOM 627 N N . THR A 1 80 ? -7.108 -8.170 14.521 1.00 80.94 80 THR A N 1
ATOM 628 C CA . THR A 1 80 ? -5.795 -8.468 15.119 1.00 80.94 80 THR A CA 1
ATOM 629 C C . THR A 1 80 ? -5.129 -9.694 14.506 1.00 80.94 80 THR A C 1
ATOM 631 O O . THR A 1 80 ? -3.914 -9.858 14.634 1.00 80.94 80 THR A O 1
ATOM 634 N N . GLU A 1 81 ? -5.883 -10.531 13.790 1.00 81.75 81 GLU A N 1
ATOM 635 C CA . GLU A 1 81 ? -5.350 -11.754 13.206 1.00 81.75 81 GLU A CA 1
ATOM 636 C C . GLU A 1 81 ? -4.875 -11.558 11.753 1.00 81.75 81 GLU A C 1
ATOM 638 O O . GLU A 1 81 ? -5.588 -10.984 10.926 1.00 81.75 81 GLU A O 1
ATOM 643 N N . PRO A 1 82 ? -3.708 -12.110 11.368 1.00 80.12 82 PRO A N 1
ATOM 644 C CA . PRO A 1 82 ? -3.199 -12.020 9.996 1.00 80.12 82 PRO A CA 1
ATOM 645 C C . PRO A 1 82 ? -4.155 -12.554 8.921 1.00 80.12 82 PRO A C 1
ATOM 647 O O . PRO A 1 82 ? -4.215 -12.014 7.817 1.00 80.12 82 PRO A O 1
ATOM 650 N N . VAL A 1 83 ? -4.919 -13.603 9.239 1.00 80.69 83 VAL A N 1
ATOM 651 C CA . VAL A 1 83 ? -5.902 -14.197 8.319 1.00 80.69 83 VAL A CA 1
ATOM 652 C C . VAL A 1 83 ? -7.053 -13.224 8.048 1.00 80.69 83 VAL A C 1
ATOM 654 O O . VAL A 1 83 ? -7.498 -13.094 6.908 1.00 80.69 83 VAL A O 1
ATOM 657 N N . GLU A 1 84 ? -7.493 -12.487 9.069 1.00 79.56 84 GLU A N 1
ATOM 658 C CA . GLU A 1 84 ? -8.540 -11.472 8.945 1.00 79.56 84 GLU A CA 1
ATOM 659 C C . GLU A 1 84 ? -8.103 -10.292 8.080 1.00 79.56 84 GLU A C 1
ATOM 661 O O . GLU A 1 84 ? -8.921 -9.769 7.314 1.00 79.56 84 GLU A O 1
ATOM 666 N N . PHE A 1 85 ? -6.828 -9.899 8.181 1.00 82.12 85 PHE A N 1
ATOM 667 C CA . PHE A 1 85 ? -6.238 -8.891 7.306 1.00 82.12 85 PHE A CA 1
ATOM 668 C C . PHE A 1 85 ? -6.198 -9.375 5.856 1.00 82.12 85 PHE A C 1
ATOM 670 O O . PHE A 1 85 ? -6.712 -8.697 4.966 1.00 82.12 85 PHE A O 1
ATOM 677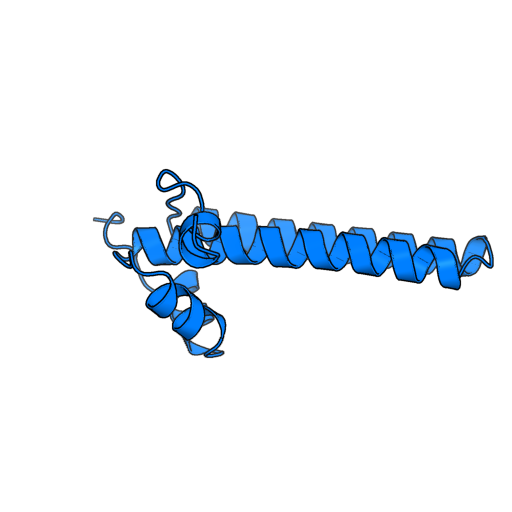 N N . ALA A 1 86 ? -5.638 -10.564 5.616 1.00 81.88 86 ALA A N 1
ATOM 678 C CA . ALA A 1 86 ? -5.466 -11.111 4.273 1.00 81.88 86 ALA A CA 1
ATOM 679 C C . ALA A 1 86 ? -6.803 -11.276 3.535 1.00 81.88 86 ALA A C 1
ATOM 681 O O . ALA A 1 86 ? -6.933 -10.837 2.392 1.00 81.88 86 ALA A O 1
ATOM 682 N N . LEU A 1 87 ? -7.817 -11.843 4.199 1.00 82.38 87 LEU A N 1
ATOM 683 C CA . LEU A 1 87 ? -9.146 -12.029 3.610 1.00 82.38 87 LEU A CA 1
ATOM 684 C C . LEU A 1 87 ? -9.761 -10.699 3.163 1.00 82.38 87 LEU A C 1
ATOM 686 O O . LEU A 1 87 ? -10.285 -10.608 2.056 1.00 82.38 87 LEU A O 1
ATOM 690 N N . ARG A 1 88 ? -9.665 -9.651 3.984 1.00 82.19 88 ARG A N 1
ATOM 691 C CA . ARG A 1 88 ? -10.260 -8.343 3.669 1.00 82.19 88 ARG A CA 1
ATOM 692 C C . ARG A 1 88 ? -9.507 -7.600 2.582 1.00 82.19 88 ARG A C 1
ATOM 694 O O . ARG A 1 88 ? -10.135 -6.942 1.763 1.00 82.19 88 ARG A O 1
ATOM 701 N N . ILE A 1 89 ? -8.185 -7.732 2.541 1.00 82.50 89 ILE A N 1
ATOM 702 C CA . ILE A 1 89 ? -7.360 -7.115 1.497 1.00 82.50 89 ILE A CA 1
ATOM 703 C C . ILE A 1 89 ? -7.618 -7.772 0.131 1.00 82.50 89 ILE A C 1
ATOM 705 O O . ILE A 1 89 ? -7.672 -7.073 -0.878 1.00 82.50 89 ILE A O 1
ATOM 709 N N . ILE A 1 90 ? -7.812 -9.095 0.085 1.00 82.81 90 ILE A N 1
ATOM 710 C CA . ILE A 1 90 ? -8.023 -9.841 -1.169 1.00 82.81 90 ILE A CA 1
ATOM 711 C C . ILE A 1 90 ? -9.464 -9.700 -1.690 1.00 82.81 90 ILE A C 1
ATOM 713 O O . ILE A 1 90 ? -9.683 -9.669 -2.902 1.00 82.81 90 ILE A O 1
ATOM 717 N N . LEU A 1 91 ? -10.459 -9.610 -0.802 1.00 81.12 91 LEU A N 1
ATOM 718 C CA . LEU A 1 91 ? -11.872 -9.518 -1.180 1.00 81.12 91 LEU A CA 1
ATOM 719 C C . LEU A 1 91 ? -12.245 -8.099 -1.645 1.00 81.12 91 LEU A C 1
ATOM 721 O O . LEU A 1 91 ? -12.821 -7.298 -0.906 1.00 81.12 91 LEU A O 1
ATOM 725 N N . VAL A 1 92 ? -11.944 -7.796 -2.909 1.00 73.12 92 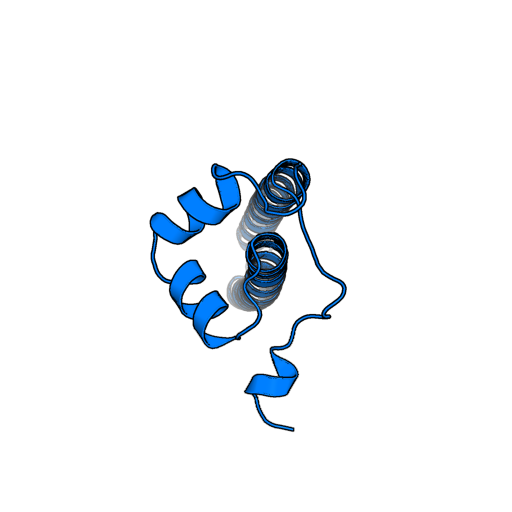VAL A N 1
ATOM 726 C CA . VAL A 1 92 ? -12.379 -6.571 -3.601 1.00 73.12 92 VAL A CA 1
ATOM 727 C C . VAL A 1 92 ? -13.863 -6.694 -4.002 1.00 73.12 92 VAL A C 1
ATOM 729 O O . VAL A 1 92 ? -14.260 -7.740 -4.514 1.00 73.12 92 VAL A O 1
ATOM 732 N N . PRO A 1 93 ? -14.709 -5.659 -3.806 1.00 71.69 93 PRO A N 1
ATOM 733 C CA . PRO A 1 93 ? -14.391 -4.317 -3.310 1.00 71.69 93 PRO A CA 1
ATOM 734 C C . PRO A 1 93 ? -14.526 -4.173 -1.791 1.00 71.69 93 PRO A C 1
ATOM 736 O O . PRO A 1 93 ? -14.337 -3.075 -1.274 1.00 71.69 93 PRO A O 1
ATOM 739 N N . TRP A 1 94 ? -14.890 -5.240 -1.078 1.00 79.25 94 TRP A N 1
ATOM 740 C CA . TRP A 1 94 ? -15.296 -5.154 0.321 1.00 79.25 94 TRP A CA 1
ATOM 741 C C . TRP A 1 94 ? -14.215 -4.555 1.214 1.00 79.25 94 TRP A C 1
ATOM 743 O O . TRP A 1 94 ? -14.507 -3.616 1.948 1.00 79.25 94 TRP A O 1
ATOM 753 N N . GLY A 1 95 ? -12.959 -4.981 1.066 1.00 79.25 95 GLY A N 1
ATOM 754 C CA . GLY A 1 95 ? -11.855 -4.357 1.790 1.00 79.25 95 GLY A CA 1
ATOM 755 C C . GLY A 1 95 ? -11.778 -2.842 1.578 1.00 79.25 95 GLY A C 1
ATOM 756 O O . GLY A 1 95 ? -11.515 -2.095 2.517 1.00 79.25 95 GLY A O 1
ATOM 757 N N . LEU A 1 96 ? -12.004 -2.372 0.348 1.00 84.38 96 LEU A N 1
ATOM 758 C CA . LEU A 1 96 ? -11.939 -0.948 0.014 1.00 84.38 96 LEU A CA 1
ATOM 759 C C . LEU A 1 96 ? -13.076 -0.180 0.681 1.00 84.38 96 LEU A C 1
ATOM 761 O O . LEU A 1 96 ? -12.856 0.895 1.234 1.00 84.38 96 LEU A O 1
ATOM 765 N N . VAL A 1 97 ? -14.283 -0.748 0.649 1.00 83.94 97 VAL A N 1
ATOM 766 C CA . VAL A 1 97 ? -15.454 -0.191 1.337 1.00 83.94 97 VAL A CA 1
ATOM 767 C C . VAL A 1 97 ? -15.180 -0.088 2.838 1.00 83.94 97 VAL A C 1
ATOM 769 O O . VAL A 1 97 ? -15.400 0.949 3.467 1.00 83.94 97 VAL A O 1
ATOM 772 N N . GLU A 1 98 ? -14.640 -1.163 3.393 1.00 83.75 98 GLU A N 1
ATOM 773 C CA . GLU A 1 98 ? -14.384 -1.344 4.810 1.00 83.75 98 GLU A CA 1
ATOM 774 C C . GLU A 1 98 ? -13.303 -0.399 5.350 1.00 83.75 98 GLU A C 1
ATOM 776 O O . GLU A 1 98 ? -13.477 0.214 6.406 1.00 83.75 98 GLU A O 1
ATOM 781 N N . CYS A 1 99 ? -12.215 -0.228 4.604 1.00 86.31 99 CYS A N 1
ATOM 782 C CA . CYS A 1 99 ? -11.122 0.662 4.971 1.00 86.31 99 CYS A CA 1
ATOM 783 C C . CYS A 1 99 ? -11.420 2.134 4.650 1.00 86.31 99 CYS A C 1
ATOM 785 O O . CYS A 1 99 ? -11.115 3.014 5.460 1.00 86.31 99 CYS A O 1
ATOM 787 N N . GLY A 1 100 ? -12.024 2.403 3.490 1.00 83.38 100 GLY A N 1
ATOM 788 C CA . GLY A 1 100 ? -12.191 3.751 2.953 1.00 83.38 100 GLY A CA 1
ATOM 789 C C . GLY A 1 100 ? -13.441 4.486 3.426 1.00 83.38 100 GLY A C 1
ATOM 790 O O . GLY A 1 100 ? -13.420 5.712 3.523 1.00 83.38 100 GLY A O 1
ATOM 791 N N . PHE A 1 101 ? -14.534 3.790 3.740 1.00 84.69 101 PHE A N 1
ATOM 792 C CA . PHE A 1 101 ? -15.824 4.463 3.938 1.00 84.69 101 PHE A CA 1
ATOM 793 C C . PHE A 1 101 ? -16.412 4.255 5.330 1.00 84.69 101 PHE A C 1
ATOM 795 O O . PHE A 1 101 ? -16.954 5.208 5.900 1.00 84.69 101 PHE A O 1
ATOM 802 N N . LEU A 1 102 ? -16.264 3.059 5.904 1.00 83.56 102 LEU A N 1
ATOM 803 C CA . LEU A 1 102 ? -16.768 2.771 7.247 1.00 83.56 102 LEU A CA 1
ATOM 804 C C . LEU A 1 102 ? -15.957 3.510 8.319 1.00 83.56 102 LEU A C 1
ATOM 806 O O . LEU A 1 102 ? -14.749 3.704 8.168 1.00 83.56 102 LEU A O 1
ATOM 810 N N . ALA A 1 103 ? -16.630 3.916 9.398 1.00 73.56 103 ALA A N 1
ATOM 811 C CA . ALA A 1 103 ? -15.991 4.533 10.557 1.00 73.56 103 ALA A CA 1
ATOM 812 C C . ALA A 1 103 ? -15.119 3.521 11.324 1.00 73.56 103 ALA A C 1
ATOM 814 O O . ALA A 1 103 ? -15.286 2.300 11.208 1.00 73.56 103 ALA A O 1
ATOM 815 N N . GLY A 1 104 ? -14.109 4.031 12.026 1.00 67.38 104 GLY A N 1
ATOM 816 C CA . GLY A 1 104 ? -13.236 3.261 12.916 1.00 67.38 104 GLY A CA 1
ATOM 817 C C . GLY A 1 104 ? -13.830 3.057 14.309 1.00 67.38 104 GLY A C 1
ATOM 818 O O . GLY A 1 104 ? -14.708 3.807 14.716 1.00 67.38 104 GLY A O 1
ATOM 819 N N . ALA A 1 105 ? -13.310 2.082 15.060 1.00 65.44 105 ALA A N 1
ATOM 820 C CA . ALA A 1 105 ? -13.688 1.900 16.466 1.00 65.44 105 ALA A CA 1
ATOM 821 C C . ALA A 1 105 ? -13.142 3.026 17.369 1.00 65.44 105 ALA A C 1
ATOM 823 O O . ALA A 1 105 ? -13.626 3.219 18.474 1.00 65.44 105 ALA A O 1
ATOM 824 N N . SER A 1 106 ? -12.127 3.761 16.899 1.00 57.88 106 SER A N 1
ATOM 825 C CA . SER A 1 106 ? -11.484 4.873 17.610 1.00 57.88 106 SER A CA 1
ATOM 826 C C . SER A 1 106 ? -11.919 6.260 17.108 1.00 57.88 106 SER A C 1
ATOM 828 O O . SER A 1 106 ? -11.191 7.228 17.315 1.00 57.88 106 SER A O 1
ATOM 830 N N . GLU A 1 107 ? -12.998 6.346 16.324 1.00 57.56 107 GLU A N 1
ATOM 831 C CA . GLU A 1 107 ? -13.540 7.613 15.796 1.00 57.56 107 GLU A CA 1
ATOM 832 C C . GLU A 1 107 ? -14.745 8.124 16.621 1.00 57.56 107 GLU A C 1
ATOM 834 O O . GLU A 1 107 ? -15.407 9.071 16.196 1.00 57.56 107 GLU A O 1
ATOM 839 N N . GLU A 1 108 ? -14.994 7.517 17.790 1.00 49.97 108 GLU A N 1
ATOM 840 C CA . GLU A 1 108 ? -15.900 7.989 18.854 1.00 49.97 108 GLU A CA 1
ATOM 841 C C . GLU A 1 108 ? -15.141 8.729 19.965 1.00 49.97 108 GLU A C 1
ATOM 843 O O . GLU A 1 108 ? -14.028 8.278 20.330 1.00 49.97 108 GLU A O 1
#